Protein AF-A0A7C2VCL1-F1 (afdb_monomer)

pLDDT: mean 83.2, std 13.19, range [33.75, 92.81]

Radius of gyration: 13.86 Å; Cα contacts (8 Å, |Δi|>4): 21; chains: 1; bounding box: 42×20×26 Å

Mean predicted aligned error: 6.9 Å

Sequence (58 aa):
MTVENELSPTKVKEELLKVFPAKVARKRSKAIVVNEPGASRQIQANTRTVPGIISMRG

Foldseek 3Di:
DDDPDPDDLVNVLVVVLVVDDPVVSVVVSQQDDDDDPPDDDHGDPDDDDDPPDPDPPD

Solvent-accessible surface area (backbone atoms only — not comparable to full-atom values): 4118 Å² total; per-residue (Å²): 138,81,80,83,64,96,68,50,69,67,58,54,52,52,59,66,36,66,80,40,59,71,76,55,24,62,59,50,55,46,59,55,75,83,86,49,97,94,55,94,75,92,64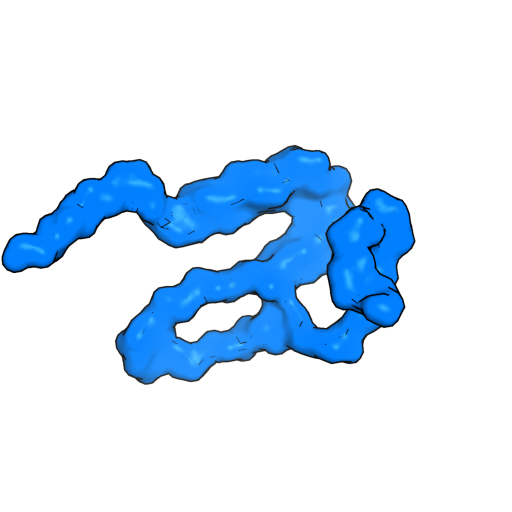,62,69,98,66,86,80,64,87,96,57,97,63,94,76,128

Structure (mmCIF, N/CA/C/O backbone):
data_AF-A0A7C2VCL1-F1
#
_entry.id   AF-A0A7C2VCL1-F1
#
loop_
_atom_site.group_PDB
_atom_site.id
_atom_site.type_symbol
_atom_site.label_atom_id
_atom_site.label_alt_id
_atom_site.label_comp_id
_atom_site.label_asym_id
_atom_site.label_entity_id
_atom_site.label_seq_id
_atom_site.pdbx_PDB_ins_code
_atom_site.Cartn_x
_atom_site.Cartn_y
_atom_site.Cartn_z
_atom_site.occupancy
_atom_site.B_iso_or_equiv
_atom_site.auth_seq_id
_atom_site.auth_comp_id
_atom_site.auth_asym_id
_atom_site.auth_atom_id
_atom_site.pdbx_PDB_model_num
ATOM 1 N N . MET A 1 1 ? -30.598 11.554 4.714 1.00 33.75 1 MET A N 1
ATOM 2 C CA . MET A 1 1 ? -29.889 11.781 3.437 1.00 33.75 1 MET A CA 1
ATOM 3 C C . MET A 1 1 ? -28.589 10.988 3.471 1.00 33.75 1 MET A C 1
ATOM 5 O O . MET A 1 1 ? -27.579 11.501 3.928 1.00 33.75 1 MET A O 1
ATOM 9 N N . THR A 1 2 ? -28.620 9.706 3.109 1.00 42.31 2 THR A N 1
ATOM 10 C CA . THR A 1 2 ? -27.404 8.892 2.951 1.00 42.31 2 THR A CA 1
ATOM 11 C C . THR A 1 2 ? -26.996 8.979 1.495 1.00 42.31 2 THR A C 1
ATOM 13 O O . THR A 1 2 ? -27.720 8.500 0.630 1.00 42.31 2 THR A O 1
ATOM 16 N N . VAL A 1 3 ? -25.888 9.669 1.236 1.00 48.53 3 VAL A N 1
ATOM 17 C CA . VAL A 1 3 ? -25.316 9.813 -0.102 1.00 48.53 3 VAL A CA 1
ATOM 18 C C . VAL A 1 3 ? -24.943 8.419 -0.599 1.00 48.53 3 VAL A C 1
ATOM 20 O O . VAL A 1 3 ? -24.060 7.768 -0.038 1.00 48.53 3 VAL A O 1
ATOM 23 N N . GLU A 1 4 ? -25.660 7.950 -1.614 1.00 53.09 4 GLU A N 1
ATOM 24 C CA . GLU A 1 4 ? -25.264 6.819 -2.443 1.00 53.09 4 GLU A CA 1
ATOM 25 C C . GLU A 1 4 ? -23.913 7.170 -3.070 1.00 53.09 4 GLU A C 1
ATOM 27 O O . GLU A 1 4 ? -23.820 8.011 -3.959 1.00 53.09 4 GLU A O 1
ATOM 32 N N . ASN A 1 5 ? -22.838 6.594 -2.538 1.00 55.25 5 ASN A N 1
ATOM 33 C CA . ASN A 1 5 ? -21.500 6.803 -3.068 1.00 55.25 5 ASN A CA 1
ATOM 34 C C . ASN A 1 5 ? -21.223 5.659 -4.051 1.00 55.25 5 ASN A C 1
ATOM 36 O O . ASN A 1 5 ? -20.968 4.528 -3.635 1.00 55.25 5 ASN A O 1
ATOM 40 N N . GLU A 1 6 ? -21.261 5.947 -5.352 1.00 57.09 6 GLU A N 1
ATOM 41 C CA . GLU A 1 6 ? -20.967 5.010 -6.455 1.00 57.09 6 GLU A CA 1
ATOM 42 C C . GLU A 1 6 ? -19.547 4.396 -6.394 1.00 57.09 6 GLU A C 1
ATOM 44 O O . GLU A 1 6 ? -19.209 3.487 -7.155 1.00 57.09 6 GLU A O 1
ATOM 49 N N . LEU A 1 7 ? -18.719 4.830 -5.440 1.00 63.06 7 LEU A N 1
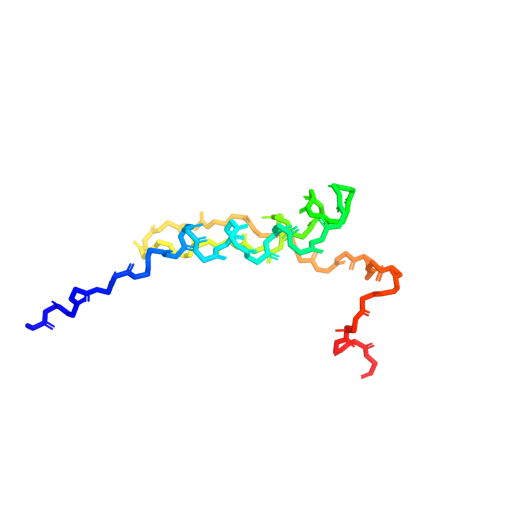ATOM 50 C CA . LEU A 1 7 ? -17.357 4.369 -5.220 1.00 63.06 7 LEU A CA 1
ATOM 51 C C . LEU A 1 7 ? -17.248 3.610 -3.887 1.00 63.06 7 LEU A C 1
ATOM 53 O O . LEU A 1 7 ? -17.021 4.194 -2.825 1.00 63.06 7 LEU A O 1
ATOM 57 N N . SER A 1 8 ? -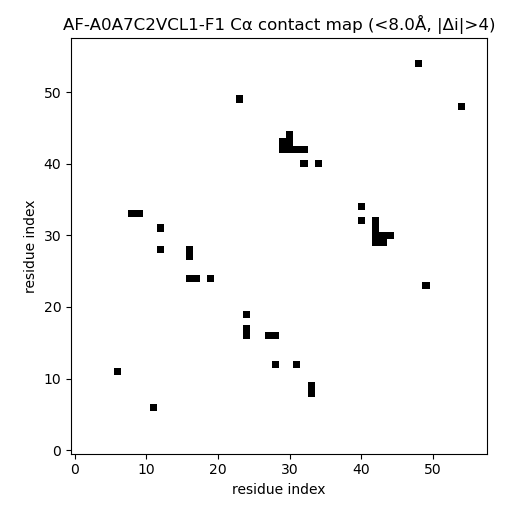17.409 2.282 -3.919 1.00 83.69 8 SER A N 1
ATOM 58 C CA . SER A 1 8 ? -17.217 1.485 -2.704 1.00 83.69 8 SER A CA 1
ATOM 59 C C . SER A 1 8 ? -15.738 1.533 -2.266 1.00 83.69 8 SER A C 1
ATOM 61 O O . SER A 1 8 ? -14.847 1.354 -3.103 1.00 83.69 8 SER A O 1
ATOM 63 N N . PRO A 1 9 ? -15.428 1.733 -0.970 1.00 83.12 9 PRO A N 1
ATOM 64 C CA . PRO A 1 9 ? -14.044 1.832 -0.487 1.00 83.12 9 PRO A CA 1
ATOM 65 C C . PRO A 1 9 ? -13.168 0.624 -0.855 1.00 83.12 9 PRO A C 1
ATOM 67 O O . PRO A 1 9 ? -11.956 0.746 -1.047 1.00 83.12 9 PRO A O 1
ATOM 70 N N . THR A 1 10 ? -13.788 -0.550 -0.990 1.00 84.88 10 THR A N 1
ATOM 71 C CA . THR A 1 10 ? -13.134 -1.781 -1.444 1.00 84.88 10 THR A CA 1
ATOM 72 C C . THR A 1 10 ? -12.705 -1.693 -2.909 1.00 84.88 10 THR A C 1
ATOM 74 O O . THR A 1 10 ? -11.563 -2.029 -3.216 1.00 84.88 10 THR A O 1
ATOM 77 N N . LYS A 1 11 ? -13.566 -1.174 -3.798 1.00 85.69 11 LYS A N 1
ATOM 78 C CA . LYS A 1 11 ? -13.239 -0.979 -5.221 1.00 85.69 11 LYS A CA 1
ATOM 79 C C . LYS A 1 11 ? -12.092 0.016 -5.398 1.00 85.69 11 LYS A C 1
ATOM 81 O O . LYS A 1 11 ? -11.147 -0.270 -6.126 1.00 85.69 11 LYS A O 1
ATOM 86 N N . VAL A 1 12 ? -12.107 1.118 -4.644 1.00 87.94 12 VAL A N 1
ATOM 87 C CA . VAL A 1 12 ? -11.013 2.109 -4.656 1.00 87.94 12 VAL A CA 1
ATOM 88 C C . VAL A 1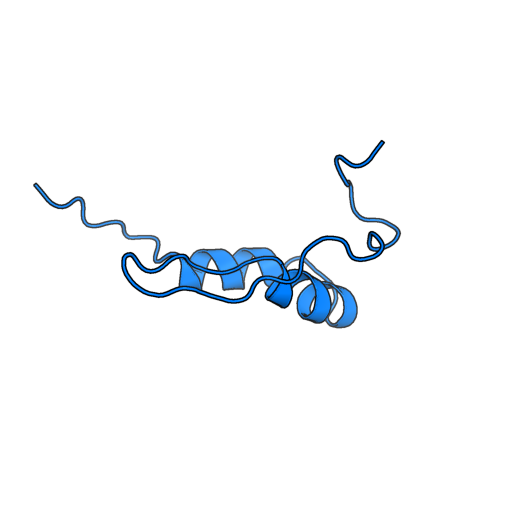 12 ? -9.688 1.472 -4.253 1.00 87.94 12 VAL A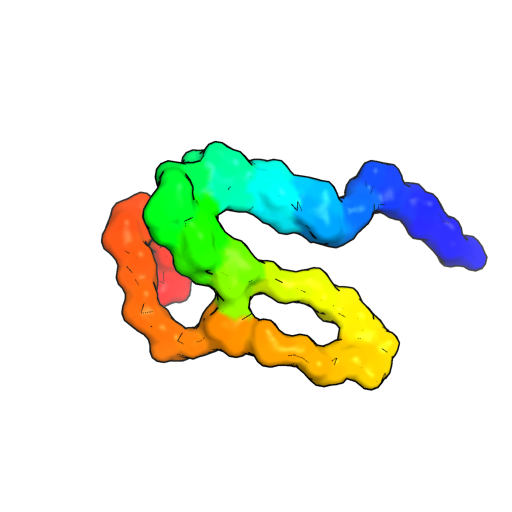 C 1
ATOM 90 O O . VAL A 1 12 ? -8.665 1.672 -4.904 1.00 87.94 12 VAL A O 1
ATOM 93 N N . LYS A 1 13 ? -9.688 0.666 -3.185 1.00 87.56 13 LYS A N 1
ATOM 94 C CA . LYS A 1 13 ? -8.485 -0.045 -2.743 1.00 87.56 13 LYS A CA 1
ATOM 95 C C . LYS A 1 13 ? -7.928 -0.945 -3.849 1.00 87.56 13 LYS A C 1
ATOM 97 O O . LYS A 1 13 ? -6.714 -0.986 -4.034 1.00 87.56 13 LYS A O 1
ATOM 102 N N . GLU A 1 14 ? -8.781 -1.672 -4.560 1.00 87.31 14 GLU A N 1
ATOM 103 C CA . GLU A 1 14 ? -8.355 -2.559 -5.645 1.00 87.31 14 GLU A CA 1
ATOM 104 C C . GLU A 1 14 ? -7.763 -1.786 -6.824 1.00 87.31 14 GLU A C 1
ATOM 106 O O . GLU A 1 14 ? -6.702 -2.159 -7.324 1.00 87.31 14 GLU A O 1
ATOM 111 N N . GLU A 1 15 ? -8.386 -0.681 -7.230 1.00 90.25 15 GLU A N 1
ATOM 112 C CA . GLU A 1 15 ? -7.878 0.185 -8.298 1.00 90.25 15 GLU A CA 1
ATOM 113 C C . GLU A 1 15 ? -6.512 0.784 -7.958 1.00 90.25 15 GLU A C 1
ATOM 115 O O . GLU A 1 15 ? -5.582 0.707 -8.764 1.00 90.25 15 GLU A O 1
ATOM 120 N N . LEU A 1 16 ? -6.340 1.275 -6.728 1.00 88.50 16 LEU A N 1
ATOM 121 C CA . LEU A 1 16 ? -5.060 1.800 -6.249 1.00 88.50 16 LEU A CA 1
ATOM 122 C C . LEU A 1 16 ? -3.950 0.738 -6.236 1.00 88.50 16 LEU A C 1
ATOM 124 O O . LEU A 1 16 ? -2.776 1.064 -6.412 1.00 88.50 16 LEU A O 1
ATOM 128 N N . LEU A 1 17 ? -4.290 -0.535 -6.017 1.00 89.31 17 LEU A N 1
ATOM 129 C CA . LEU A 1 17 ? -3.312 -1.623 -5.977 1.00 89.31 17 LEU A CA 1
ATOM 130 C C . LEU A 1 17 ? -2.878 -2.101 -7.368 1.00 89.31 17 LEU A C 1
ATOM 132 O O . LEU A 1 17 ? -1.762 -2.611 -7.482 1.00 89.31 17 LEU A O 1
ATOM 136 N N . LYS A 1 18 ? -3.698 -1.907 -8.412 1.00 91.25 18 LYS A N 1
ATOM 137 C CA . LYS A 1 18 ? -3.390 -2.319 -9.798 1.00 91.25 18 LYS A CA 1
ATOM 138 C C . LYS A 1 18 ? -2.194 -1.582 -10.401 1.00 91.25 18 LYS A C 1
ATOM 140 O O . LYS A 1 18 ? -1.491 -2.149 -11.228 1.00 91.25 18 LYS A O 1
ATOM 145 N N . VAL A 1 19 ? -1.941 -0.345 -9.973 1.00 91.69 19 VAL A N 1
ATOM 146 C CA . VAL A 1 19 ? -0.812 0.470 -10.460 1.00 91.69 19 VAL A CA 1
ATOM 147 C C . VAL A 1 19 ? 0.539 -0.098 -10.004 1.00 91.69 19 VAL A C 1
ATOM 149 O O . VAL A 1 19 ? 1.569 0.137 -10.633 1.00 91.69 19 VAL A O 1
ATOM 152 N N . PHE A 1 20 ? 0.565 -0.863 -8.909 1.00 89.25 20 PHE A N 1
ATOM 153 C CA . PHE A 1 20 ? 1.805 -1.379 -8.342 1.00 89.25 20 PHE A CA 1
ATOM 154 C C . PHE A 1 20 ? 2.174 -2.763 -8.901 1.00 89.25 20 PHE A C 1
ATOM 156 O O . PHE A 1 20 ? 1.312 -3.632 -9.031 1.00 89.25 20 PHE A O 1
ATOM 163 N N . PRO A 1 21 ? 3.475 -3.054 -9.095 1.00 92.69 21 PRO A N 1
ATOM 164 C CA . PRO A 1 21 ? 3.937 -4.413 -9.359 1.00 92.69 21 PRO A CA 1
ATOM 165 C C . PRO A 1 21 ?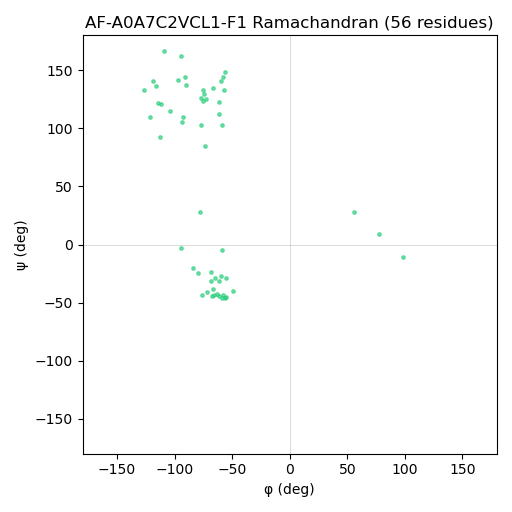 3.496 -5.383 -8.253 1.00 92.69 21 PRO A C 1
ATOM 167 O O . PRO A 1 21 ? 3.457 -5.010 -7.077 1.00 92.69 21 PRO A O 1
ATOM 170 N N . ALA A 1 22 ? 3.254 -6.653 -8.593 1.00 92.81 22 ALA A N 1
ATOM 171 C CA . ALA A 1 22 ? 2.650 -7.648 -7.693 1.00 92.81 22 ALA A CA 1
ATOM 172 C C . ALA A 1 22 ? 3.298 -7.725 -6.292 1.00 92.81 22 ALA A C 1
ATOM 174 O O . ALA A 1 22 ? 2.607 -7.826 -5.276 1.00 92.81 22 ALA A O 1
ATOM 175 N N . LYS A 1 23 ? 4.632 -7.626 -6.208 1.00 91.00 23 LYS A N 1
ATOM 176 C CA . LYS A 1 23 ? 5.374 -7.645 -4.934 1.00 91.00 23 LYS A CA 1
ATOM 177 C C . LYS A 1 23 ? 5.096 -6.408 -4.068 1.00 91.00 23 LYS A C 1
ATOM 179 O O . LYS A 1 23 ? 4.979 -6.526 -2.847 1.00 91.00 23 LYS A O 1
ATOM 184 N N . VAL A 1 24 ? 4.969 -5.235 -4.688 1.00 91.38 24 VAL A N 1
ATOM 185 C CA . VAL A 1 24 ? 4.670 -3.963 -4.013 1.00 91.38 24 VAL A CA 1
ATOM 186 C C . VAL A 1 24 ? 3.193 -3.899 -3.638 1.00 91.38 24 VAL A C 1
ATOM 188 O O . VAL A 1 24 ? 2.884 -3.581 -2.490 1.00 91.38 24 VAL A O 1
ATOM 191 N N . ALA A 1 25 ? 2.294 -4.302 -4.541 1.00 92.06 25 ALA A N 1
ATOM 192 C CA . ALA A 1 25 ? 0.855 -4.372 -4.296 1.00 92.06 25 ALA A CA 1
ATOM 193 C C . ALA A 1 25 ? 0.529 -5.253 -3.078 1.00 92.06 25 ALA A C 1
ATOM 195 O O . ALA A 1 25 ? -0.179 -4.821 -2.168 1.00 92.06 25 ALA A O 1
ATOM 196 N N . ARG A 1 26 ? 1.140 -6.445 -2.976 1.00 90.81 26 ARG A N 1
ATOM 197 C CA . ARG A 1 26 ? 0.983 -7.335 -1.809 1.00 90.81 26 ARG A CA 1
ATOM 198 C C . ARG A 1 26 ? 1.337 -6.641 -0.497 1.00 90.81 26 ARG A C 1
ATOM 200 O O . ARG A 1 26 ? 0.587 -6.749 0.469 1.00 90.81 26 ARG A O 1
ATOM 207 N N . LYS A 1 27 ? 2.449 -5.904 -0.452 1.00 91.12 27 LYS A N 1
ATOM 208 C CA . LYS A 1 27 ? 2.863 -5.182 0.759 1.00 91.12 27 LYS A C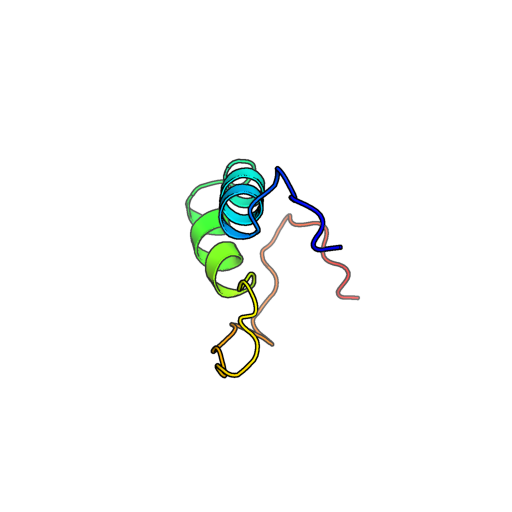A 1
ATOM 209 C C . LYS A 1 27 ? 1.971 -3.966 1.041 1.00 91.12 27 LYS A C 1
ATOM 211 O O . LYS A 1 27 ? 1.597 -3.746 2.186 1.00 91.12 27 LYS A O 1
ATOM 216 N N . ARG A 1 28 ? 1.583 -3.200 0.016 1.00 90.50 28 ARG A N 1
ATOM 217 C CA . ARG A 1 28 ? 0.717 -2.014 0.153 1.00 90.50 28 ARG A CA 1
ATOM 218 C C . ARG A 1 28 ? -0.714 -2.368 0.559 1.00 90.50 28 ARG 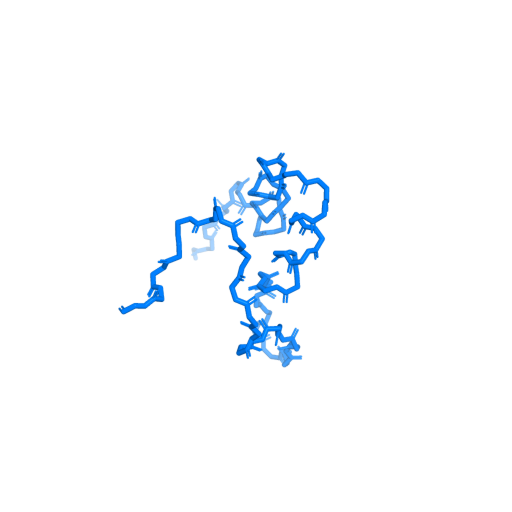A C 1
ATOM 220 O O . ARG A 1 28 ? -1.312 -1.628 1.329 1.00 90.50 28 ARG A O 1
ATOM 227 N N . SER A 1 29 ? -1.221 -3.529 0.147 1.00 91.75 29 SER A N 1
ATOM 228 C CA . SER A 1 29 ? -2.571 -4.001 0.491 1.00 91.75 29 SER A CA 1
ATOM 229 C C . SER A 1 29 ? -2.816 -4.163 1.997 1.00 91.75 29 SER A C 1
ATOM 231 O O . SER A 1 29 ? -3.955 -4.038 2.444 1.00 91.75 29 SER A O 1
ATOM 233 N N . LYS A 1 30 ? -1.751 -4.410 2.773 1.00 91.38 30 LYS A N 1
ATOM 234 C CA . LYS A 1 30 ? -1.776 -4.563 4.237 1.00 91.38 30 LYS A CA 1
ATOM 235 C C . LYS A 1 30 ? -1.727 -3.228 4.983 1.00 91.38 30 LYS A C 1
ATOM 237 O O . LYS A 1 30 ? -2.095 -3.161 6.152 1.00 91.38 30 LYS A O 1
ATOM 242 N N . ALA A 1 31 ? -1.262 -2.176 4.312 1.00 89.19 31 ALA A N 1
ATOM 243 C CA . ALA A 1 31 ? -1.198 -0.815 4.839 1.00 89.19 31 ALA A CA 1
ATOM 244 C C . ALA A 1 31 ? -2.432 0.025 4.460 1.00 89.19 31 ALA A C 1
ATOM 246 O O . ALA A 1 31 ? -2.524 1.177 4.862 1.00 89.19 31 ALA A O 1
ATOM 247 N N . ILE A 1 32 ? -3.359 -0.522 3.667 1.00 89.19 32 ILE A N 1
ATOM 248 C CA . ILE A 1 32 ? -4.606 0.137 3.268 1.00 89.19 32 ILE A CA 1
ATOM 249 C C . ILE A 1 32 ? -5.752 -0.748 3.744 1.00 89.19 32 ILE A C 1
ATOM 251 O O . ILE A 1 32 ? -5.957 -1.846 3.223 1.00 89.19 32 ILE A O 1
ATOM 255 N N . VAL A 1 33 ? -6.494 -0.291 4.745 1.00 89.25 33 VAL A N 1
ATOM 256 C CA . VAL A 1 33 ? -7.609 -1.032 5.340 1.00 89.25 33 VAL A CA 1
ATOM 257 C C . VAL A 1 33 ? -8.842 -0.141 5.314 1.00 89.25 33 VAL A C 1
ATOM 259 O O . VAL A 1 33 ? -8.764 1.030 5.672 1.00 89.25 33 VAL A O 1
ATOM 262 N N . VAL A 1 34 ? -9.969 -0.691 4.862 1.00 88.00 34 VAL A N 1
ATOM 263 C CA . VAL A 1 34 ? -11.261 0.000 4.903 1.00 88.00 34 VAL A CA 1
ATOM 264 C C . VAL A 1 34 ? -11.750 -0.027 6.343 1.00 88.00 34 VAL A C 1
ATOM 266 O O . VAL A 1 34 ? -11.854 -1.101 6.939 1.00 88.00 34 VAL A O 1
ATOM 269 N N . ASN A 1 35 ? -12.018 1.143 6.910 1.00 85.56 35 ASN A N 1
ATOM 270 C CA . ASN A 1 35 ? -12.545 1.244 8.262 1.00 85.56 35 ASN A CA 1
ATOM 271 C C . ASN A 1 35 ? -14.033 0.871 8.281 1.00 85.56 35 ASN A C 1
ATOM 273 O O . ASN A 1 35 ? -14.7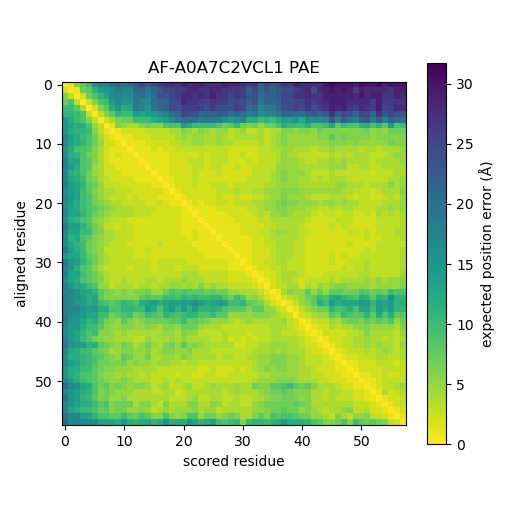97 1.369 7.457 1.00 85.56 35 ASN A O 1
ATOM 277 N N . GLU A 1 36 ? -14.436 0.032 9.232 1.00 82.19 36 GLU A N 1
ATOM 278 C CA . GLU A 1 36 ? -15.842 -0.247 9.528 1.00 82.19 36 GLU A CA 1
ATOM 279 C C . GLU A 1 36 ? -16.148 0.274 10.935 1.00 82.19 36 GLU A C 1
ATOM 281 O O . GLU A 1 36 ? -15.472 -0.125 11.887 1.00 82.19 36 GLU A O 1
ATOM 286 N N . PRO A 1 37 ? -17.124 1.186 11.094 1.00 78.19 37 PRO A N 1
ATOM 287 C CA . PRO A 1 37 ? -17.448 1.740 12.401 1.00 78.19 37 PRO A CA 1
ATOM 288 C C . PRO A 1 37 ? -17.906 0.619 13.344 1.00 78.19 37 PRO A C 1
ATOM 290 O O . PRO A 1 37 ? -18.841 -0.115 13.040 1.00 78.19 37 PRO A O 1
ATOM 293 N N . GLY A 1 38 ? -17.221 0.478 14.482 1.00 78.44 38 GLY A N 1
ATOM 294 C CA . GLY A 1 38 ? -17.498 -0.554 15.489 1.00 78.44 38 GLY A CA 1
ATOM 295 C C . GLY A 1 38 ? -16.595 -1.791 15.428 1.00 78.44 38 GLY A C 1
ATOM 296 O O . GLY A 1 38 ? -16.581 -2.560 16.386 1.00 78.44 38 GLY A O 1
ATOM 297 N N . ALA A 1 39 ? -15.791 -1.964 14.372 1.00 78.62 39 ALA A N 1
ATOM 298 C CA . ALA A 1 39 ? -14.826 -3.057 14.265 1.00 78.62 39 ALA A CA 1
ATOM 299 C C . ALA A 1 39 ? -13.387 -2.523 14.318 1.00 78.62 39 ALA A C 1
ATOM 301 O O . ALA A 1 39 ? -12.964 -1.740 13.467 1.00 78.62 39 ALA A O 1
ATOM 302 N N . SER A 1 40 ? -12.595 -2.973 15.295 1.00 78.44 40 SER A N 1
ATOM 303 C CA . SER A 1 40 ? -11.154 -2.719 15.283 1.00 78.44 40 SER A CA 1
ATOM 304 C C . SER A 1 40 ? -10.499 -3.583 14.203 1.00 78.44 40 SER A C 1
ATOM 306 O O . SER A 1 40 ? -10.664 -4.802 14.157 1.00 78.44 40 SER A O 1
ATOM 308 N N . ARG A 1 41 ? -9.757 -2.950 13.290 1.00 82.06 41 ARG A N 1
ATOM 309 C CA . ARG A 1 41 ? -9.037 -3.652 12.223 1.00 82.06 41 ARG A CA 1
ATOM 310 C C . ARG A 1 41 ? -7.541 -3.471 12.368 1.00 82.06 41 ARG A C 1
ATOM 312 O O . ARG A 1 41 ? -7.047 -2.372 12.604 1.00 82.06 41 ARG A O 1
ATOM 319 N N . GLN A 1 42 ? -6.813 -4.565 12.185 1.00 85.44 42 GLN A N 1
ATOM 320 C CA . GLN A 1 42 ? -5.361 -4.543 12.211 1.00 85.44 42 GLN A CA 1
ATOM 321 C C . GLN A 1 42 ? -4.823 -3.977 10.892 1.00 85.44 42 GLN A C 1
ATOM 323 O O . GLN A 1 42 ? -5.144 -4.468 9.810 1.00 85.44 42 GLN A O 1
ATOM 328 N N . ILE A 1 43 ? -3.974 -2.957 10.993 1.00 91.69 43 ILE A N 1
ATOM 329 C CA . ILE A 1 43 ? -3.287 -2.326 9.864 1.00 91.69 43 ILE A CA 1
ATOM 330 C C . ILE A 1 43 ? -1.776 -2.480 10.021 1.00 91.69 43 ILE A C 1
ATOM 332 O O . ILE A 1 43 ? -1.229 -2.368 11.120 1.00 91.69 43 ILE A O 1
ATOM 336 N N . GLN A 1 44 ? -1.078 -2.735 8.915 1.00 89.88 44 GLN A N 1
ATOM 337 C CA . GLN A 1 44 ? 0.378 -2.795 8.931 1.00 89.88 44 GLN A CA 1
ATOM 338 C C . GLN A 1 44 ? 0.966 -1.380 8.983 1.00 89.88 44 GLN A C 1
ATOM 340 O O . GLN A 1 44 ? 1.063 -0.696 7.965 1.00 89.88 44 GLN A O 1
ATOM 345 N N . ALA A 1 45 ? 1.414 -0.974 10.168 1.00 88.62 45 ALA A N 1
ATOM 346 C CA . ALA A 1 45 ? 2.100 0.292 10.408 1.00 88.62 45 ALA A CA 1
ATOM 347 C C . ALA A 1 45 ? 3.597 0.084 10.709 1.00 88.62 45 ALA A C 1
ATOM 349 O O . ALA A 1 45 ? 4.049 -1.033 10.952 1.00 88.62 45 ALA A O 1
ATOM 350 N N . ASN A 1 46 ? 4.378 1.169 10.666 1.00 89.19 46 ASN A N 1
ATOM 351 C CA . ASN A 1 46 ? 5.772 1.224 11.139 1.00 89.19 46 ASN A CA 1
ATOM 352 C C . ASN A 1 46 ? 6.758 0.204 10.532 1.00 89.19 46 ASN A C 1
ATOM 354 O O . ASN A 1 46 ? 7.777 -0.117 11.130 1.00 89.19 46 ASN A O 1
ATOM 358 N N . THR A 1 47 ? 6.520 -0.252 9.300 1.00 90.44 47 THR A N 1
ATOM 359 C CA . THR A 1 47 ? 7.478 -1.102 8.569 1.00 90.44 47 THR A CA 1
ATOM 360 C C . THR A 1 47 ? 8.389 -0.294 7.650 1.00 90.44 47 THR A C 1
ATOM 362 O O . THR A 1 47 ? 8.085 0.850 7.311 1.00 90.44 47 THR A O 1
ATOM 365 N N . ARG A 1 48 ? 9.514 -0.879 7.214 1.00 90.62 48 ARG A N 1
ATOM 366 C CA . ARG A 1 48 ? 10.442 -0.243 6.261 1.00 90.62 48 ARG A CA 1
ATOM 367 C C . ARG A 1 48 ? 9.726 0.148 4.961 1.00 90.62 48 ARG A C 1
ATOM 369 O O . ARG A 1 48 ? 9.021 -0.682 4.372 1.00 90.62 48 ARG A O 1
ATOM 376 N N . THR A 1 49 ? 9.962 1.375 4.497 1.00 90.94 49 THR A N 1
ATOM 377 C CA . THR A 1 49 ? 9.445 1.918 3.231 1.00 90.94 49 THR A CA 1
ATOM 378 C C . THR A 1 49 ? 9.886 1.062 2.039 1.00 90.94 49 THR A C 1
ATOM 380 O O . THR A 1 49 ? 10.973 0.483 2.040 1.00 90.94 49 THR A O 1
ATOM 383 N N . VAL A 1 50 ? 9.021 0.926 1.032 1.00 91.44 50 VAL A N 1
ATOM 384 C CA . VAL A 1 50 ? 9.357 0.221 -0.214 1.00 91.44 50 VAL A CA 1
ATOM 385 C C . VAL A 1 50 ? 10.282 1.112 -1.053 1.00 91.44 50 VAL A C 1
ATOM 387 O O . VAL A 1 50 ? 9.948 2.274 -1.244 1.00 91.44 50 VAL A O 1
ATOM 390 N N . PRO A 1 51 ? 11.425 0.618 -1.554 1.00 89.50 51 PRO A N 1
ATOM 391 C CA . PRO A 1 51 ? 12.273 1.403 -2.449 1.00 89.50 51 PRO A CA 1
ATOM 392 C C . PRO A 1 51 ? 11.517 1.821 -3.717 1.00 89.50 51 PRO A C 1
ATOM 394 O O . PRO A 1 51 ? 10.741 1.030 -4.252 1.00 89.50 51 PRO A O 1
ATOM 397 N N . GLY A 1 52 ? 11.746 3.046 -4.193 1.00 87.31 52 GLY A N 1
ATOM 398 C CA . GLY A 1 52 ? 11.149 3.543 -5.438 1.00 87.31 52 GLY A CA 1
ATOM 399 C C . GLY A 1 52 ? 9.679 3.965 -5.342 1.00 87.31 52 GLY A C 1
ATOM 400 O O . GLY A 1 52 ? 9.071 4.237 -6.371 1.00 87.31 52 GLY A O 1
ATOM 401 N N . ILE A 1 53 ? 9.098 4.041 -4.136 1.00 88.69 53 ILE A N 1
ATOM 402 C CA . ILE A 1 53 ? 7.805 4.715 -3.928 1.00 88.69 53 ILE A CA 1
ATOM 403 C C . ILE A 1 53 ? 8.053 6.137 -3.423 1.00 88.69 53 ILE A C 1
ATOM 405 O O . ILE A 1 53 ? 8.933 6.353 -2.587 1.00 88.69 53 ILE A O 1
ATOM 409 N N . ILE A 1 54 ? 7.245 7.091 -3.885 1.00 89.94 54 ILE A N 1
ATOM 410 C CA . ILE A 1 54 ? 7.268 8.477 -3.404 1.00 89.94 54 ILE A CA 1
ATOM 411 C C . ILE A 1 54 ? 6.635 8.502 -2.007 1.00 89.94 54 ILE A C 1
ATOM 413 O O . ILE A 1 54 ? 5.429 8.666 -1.840 1.00 89.94 54 ILE A O 1
ATOM 417 N N . SER A 1 55 ? 7.447 8.220 -0.991 1.00 88.19 55 SER A N 1
ATOM 418 C CA . SER A 1 55 ? 7.025 8.204 0.407 1.00 88.19 55 SER A CA 1
ATOM 419 C C . SER A 1 55 ? 7.203 9.584 1.026 1.00 88.19 55 SER A C 1
ATOM 421 O O . SER A 1 55 ? 8.267 10.173 0.903 1.00 88.19 55 SER A O 1
ATOM 423 N N . MET A 1 56 ? 6.225 10.029 1.815 1.00 89.62 56 MET A N 1
ATOM 424 C CA . MET A 1 56 ? 6.317 11.236 2.657 1.00 89.62 56 MET A CA 1
ATOM 425 C C . MET A 1 56 ? 7.136 10.991 3.942 1.00 89.62 56 MET A C 1
ATOM 427 O O . MET A 1 56 ? 6.837 11.543 4.991 1.00 89.62 56 MET A O 1
ATOM 431 N N . ARG A 1 57 ? 8.092 10.054 3.906 1.00 82.31 57 ARG A N 1
ATOM 432 C CA . ARG A 1 57 ? 8.942 9.727 5.058 1.00 82.31 57 ARG A CA 1
ATOM 433 C C . ARG A 1 57 ? 10.304 10.348 4.810 1.00 82.31 57 ARG A C 1
ATOM 435 O O . ARG A 1 57 ? 10.974 9.926 3.870 1.00 82.31 57 ARG A O 1
ATOM 442 N N . GLY A 1 58 ? 10.664 11.305 5.650 1.00 73.81 58 GLY A N 1
ATOM 443 C CA . GLY A 1 58 ? 11.824 12.178 5.512 1.00 73.81 58 GLY A CA 1
ATOM 444 C C . GLY A 1 58 ? 11.529 13.457 6.263 1.00 73.81 58 GLY A C 1
ATOM 445 O O . GLY A 1 58 ? 10.426 13.991 6.021 1.00 73.81 58 GLY A O 1
#

Secondary structure (DSSP, 8-state):
-----SS-HHHHHHHHHHTS-HHHHHHHTTS----BTTB------SPPPPTTS-----